Protein AF-A0A2V7CIM1-F1 (afdb_monomer)

Sequence (91 aa):
MADVGSVVVVVGGRVVVVVVMVVGGRVVVVVEVVVGGRVVVVVEVVVGGRVVVVVVVVVGGRVVVVVVVVVGGRVLVVVVGEPTGGVTVTP

Radius of gyration: 15.03 Å; Cα contacts (8 Å, |Δi|>4): 223; chains: 1; bounding box: 33×34×34 Å

Foldseek 3Di:
DKDKDKDWDDDPNKIWIWIWIDDPQKIWIWIWIDDDQKIWIWIWIDDDQKIWIWIWIDHPNWIKIWIWIDHPNDIWIWIDIPDPGDTDIDD

Nearest PDB structures (foldseek):
  3aux-assembly1_A-2  TM=7.388E-01  e=5.640E-01  Methanocaldococcus jannaschii
  5f3w-assembly1_B  TM=7.414E-01  e=6.053E-01  Methanocaldococcus jannaschii DSM 2661
  5f3w-assembly1_D  TM=7.435E-01  e=7.482E-01  Methanocaldococcus jannaschii DSM 2661
  5xna-assembly1_B  TM=4.137E-01  e=1.746E+00  Ramazzottius varieornatus
  5z4g-assembly2_B  TM=4.473E-01  e=4.374E+00  Ramazzottius varieornatus

Structure (mmCIF, N/CA/C/O backbone):
data_AF-A0A2V7CIM1-F1
#
_entry.id   AF-A0A2V7CIM1-F1
#
loop_
_atom_site.group_PDB
_atom_site.id
_atom_site.type_symbol
_atom_site.label_atom_id
_atom_site.label_alt_id
_atom_site.label_comp_id
_atom_site.label_asym_id
_atom_site.label_entity_id
_atom_site.label_seq_id
_atom_site.pdbx_PDB_ins_code
_atom_site.Cartn_x
_atom_site.Cartn_y
_atom_site.Cartn_z
_atom_site.occupancy
_atom_site.B_iso_or_equiv
_atom_site.auth_seq_id
_atom_site.auth_comp_id
_atom_site.auth_asym_id
_atom_site.auth_atom_id
_atom_site.pdbx_PDB_model_num
ATOM 1 N N . MET A 1 1 ? 19.626 15.292 -7.285 1.00 68.00 1 MET A N 1
ATOM 2 C CA . MET A 1 1 ? 18.475 16.104 -6.849 1.00 68.00 1 MET A CA 1
ATOM 3 C C . MET A 1 1 ? 17.390 15.150 -6.389 1.00 68.00 1 MET A C 1
ATOM 5 O O . MET A 1 1 ? 17.212 14.123 -7.037 1.00 68.00 1 MET A O 1
ATOM 9 N N . ALA A 1 2 ? 16.776 15.435 -5.248 1.0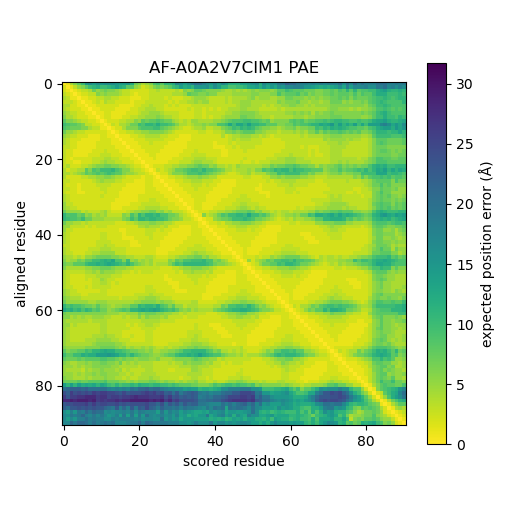0 83.81 2 ALA A N 1
ATOM 10 C CA . ALA A 1 2 ? 15.632 14.700 -4.732 1.00 83.81 2 ALA A CA 1
ATOM 11 C C . ALA A 1 2 ? 14.419 15.625 -4.829 1.00 83.81 2 ALA A C 1
ATOM 13 O O . ALA A 1 2 ? 14.539 16.787 -4.445 1.00 83.81 2 ALA A O 1
ATOM 14 N N . ASP A 1 3 ? 13.308 15.130 -5.358 1.00 95.06 3 ASP A N 1
ATOM 15 C CA . ASP A 1 3 ? 12.022 15.823 -5.280 1.00 95.06 3 ASP A CA 1
ATOM 16 C C . ASP A 1 3 ? 11.230 15.237 -4.111 1.00 95.06 3 ASP A C 1
ATOM 18 O O 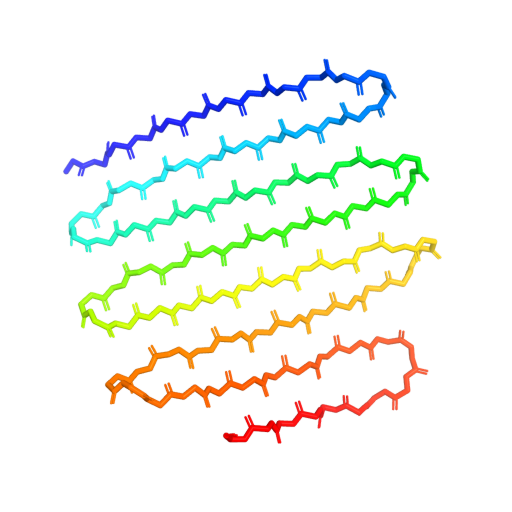. ASP A 1 3 ? 11.200 14.014 -3.948 1.00 95.06 3 ASP A O 1
ATOM 22 N N . VAL A 1 4 ? 10.663 16.096 -3.265 1.00 93.75 4 VAL A N 1
ATOM 23 C CA . VAL A 1 4 ? 9.866 15.682 -2.106 1.00 93.75 4 VAL A CA 1
ATOM 24 C C . VAL A 1 4 ? 8.591 16.507 -2.072 1.00 93.75 4 VAL A C 1
ATOM 26 O O . VAL A 1 4 ? 8.640 17.730 -1.956 1.00 93.75 4 VAL A O 1
ATOM 29 N N . GLY A 1 5 ? 7.455 15.823 -2.125 1.00 95.75 5 GLY A N 1
ATOM 30 C CA . GLY A 1 5 ? 6.135 16.408 -1.948 1.00 95.75 5 GLY A CA 1
ATOM 31 C C . GLY A 1 5 ? 5.413 15.761 -0.775 1.00 95.75 5 GLY A C 1
ATOM 32 O O . GLY A 1 5 ? 5.619 14.584 -0.475 1.00 95.75 5 GLY A O 1
ATOM 33 N N . SER A 1 6 ? 4.541 16.516 -0.117 1.00 96.50 6 SER A N 1
ATOM 34 C CA . SER A 1 6 ? 3.620 15.963 0.869 1.00 96.50 6 SER A CA 1
ATOM 35 C C . SER A 1 6 ? 2.254 16.635 0.800 1.00 96.50 6 SER A C 1
ATOM 37 O O . SER A 1 6 ? 2.126 17.801 0.430 1.00 96.50 6 SER A O 1
ATOM 39 N N . VAL A 1 7 ? 1.217 15.880 1.148 1.00 97.19 7 VAL A N 1
ATOM 40 C CA . VAL A 1 7 ? -0.151 16.373 1.304 1.00 97.19 7 VAL A CA 1
ATOM 41 C C . VAL A 1 7 ? -0.754 15.779 2.567 1.00 97.19 7 VAL A C 1
ATOM 43 O O . VAL A 1 7 ? -0.534 14.612 2.892 1.00 97.19 7 VAL A O 1
ATOM 46 N N . VAL A 1 8 ? -1.519 16.597 3.284 1.00 95.50 8 VAL A N 1
ATOM 47 C CA . VAL A 1 8 ? -2.255 16.191 4.479 1.00 95.50 8 VAL A CA 1
ATOM 48 C C . VAL A 1 8 ? -3.729 16.481 4.252 1.00 95.50 8 VAL A C 1
ATOM 50 O O . VAL A 1 8 ? -4.102 17.593 3.882 1.00 95.50 8 VAL A O 1
ATOM 53 N N . VAL A 1 9 ? -4.571 15.480 4.481 1.00 96.44 9 VAL A N 1
ATOM 54 C CA . VAL A 1 9 ? -6.026 15.571 4.360 1.00 96.44 9 VAL A CA 1
ATOM 55 C C . VAL A 1 9 ? -6.650 15.168 5.688 1.00 96.44 9 VAL A C 1
ATOM 57 O O . VAL A 1 9 ? -6.340 14.109 6.232 1.00 96.44 9 VAL A O 1
ATOM 60 N N . VAL A 1 10 ? -7.553 16.001 6.208 1.00 93.81 10 VAL A N 1
ATOM 61 C CA . VAL A 1 10 ? -8.273 15.738 7.460 1.00 93.81 10 VAL A CA 1
ATOM 62 C C . VAL A 1 10 ? -9.773 15.782 7.197 1.00 93.81 10 VAL A C 1
ATOM 64 O O . VAL A 1 10 ? -10.299 16.813 6.785 1.00 93.81 10 VAL A O 1
ATOM 67 N N . VAL A 1 11 ? -10.475 14.669 7.430 1.00 92.19 11 VAL A N 1
ATOM 68 C CA . VAL A 1 11 ? -11.930 14.566 7.218 1.00 92.19 11 VAL A CA 1
ATOM 69 C C . VAL A 1 11 ? -12.564 13.7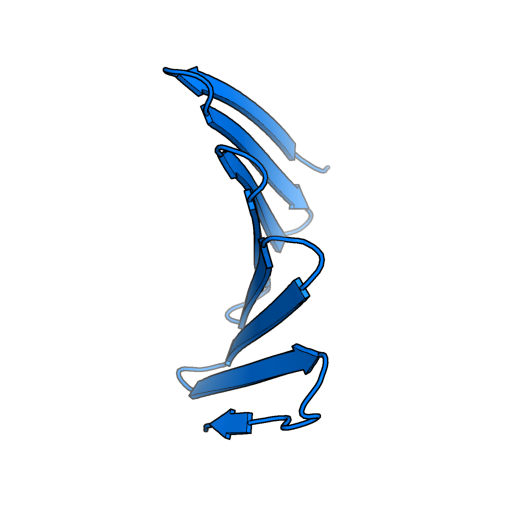23 8.317 1.00 92.19 11 VAL A C 1
ATOM 71 O O . VAL A 1 11 ? -12.229 12.551 8.480 1.00 92.19 11 VAL A O 1
ATOM 74 N N . GLY A 1 12 ? -13.516 14.300 9.058 1.00 86.50 12 GLY A N 1
ATOM 75 C CA . GLY A 1 12 ? -14.341 13.561 10.022 1.00 86.50 12 GLY A CA 1
ATOM 76 C C . GLY A 1 12 ? -13.535 12.791 11.075 1.00 86.50 12 GLY A C 1
ATOM 77 O O . GLY A 1 12 ? -13.842 11.633 11.348 1.00 86.50 12 GLY A O 1
ATOM 78 N N . GLY A 1 13 ? -12.466 13.396 11.608 1.00 86.88 13 GLY A N 1
ATOM 79 C CA . GLY A 1 13 ? -11.578 12.763 12.594 1.00 86.88 13 GLY A CA 1
ATOM 80 C C . GLY A 1 13 ? -10.604 11.729 12.017 1.00 86.88 13 GLY A C 1
ATOM 81 O O . GLY A 1 13 ? -9.935 11.034 12.778 1.00 86.88 13 GLY A O 1
ATOM 82 N N . ARG A 1 14 ? -10.520 11.614 10.687 1.00 91.81 14 ARG A N 1
ATOM 83 C CA . ARG A 1 14 ? -9.493 10.837 9.987 1.00 91.81 14 ARG A CA 1
ATOM 84 C C . ARG A 1 14 ? -8.394 11.764 9.504 1.00 91.81 14 ARG A C 1
ATOM 86 O O . ARG A 1 14 ? -8.702 12.823 8.959 1.00 91.81 14 ARG A O 1
ATOM 93 N N . VAL A 1 15 ? -7.146 11.343 9.658 1.00 94.25 15 VAL A N 1
ATOM 94 C CA . VAL A 1 15 ? -5.978 12.035 9.102 1.00 94.25 15 VAL A CA 1
ATOM 95 C C . VAL A 1 15 ? -5.341 11.123 8.068 1.00 94.25 15 VAL A C 1
ATOM 97 O O . VAL A 1 15 ? -5.112 9.950 8.352 1.00 94.25 15 VAL A O 1
ATOM 100 N N . VAL A 1 16 ? -5.079 11.658 6.880 1.00 94.06 16 VAL A N 1
ATOM 101 C CA . VAL A 1 16 ? -4.307 10.994 5.831 1.00 94.06 16 VAL A CA 1
ATOM 102 C C . VAL A 1 16 ? -3.117 11.873 5.490 1.00 94.06 16 VAL A C 1
ATOM 104 O O . VAL A 1 16 ? -3.294 13.035 5.126 1.00 94.06 16 VAL A O 1
ATOM 107 N N . VAL A 1 17 ? -1.917 11.322 5.594 1.00 96.12 17 VAL A N 1
ATOM 108 C CA . VAL A 1 17 ? -0.673 11.966 5.173 1.00 96.12 17 VAL A CA 1
ATOM 109 C C . VAL A 1 17 ? -0.117 11.167 4.011 1.00 96.12 17 VAL A C 1
ATOM 111 O O . VAL A 1 17 ? 0.032 9.956 4.121 1.00 96.12 17 VAL A O 1
ATOM 114 N N . VAL A 1 18 ? 0.197 11.831 2.904 1.00 95.44 18 VAL A N 1
ATOM 115 C CA . VAL A 1 18 ? 0.913 11.225 1.781 1.00 95.44 18 VAL A CA 1
ATOM 116 C C . VAL A 1 18 ? 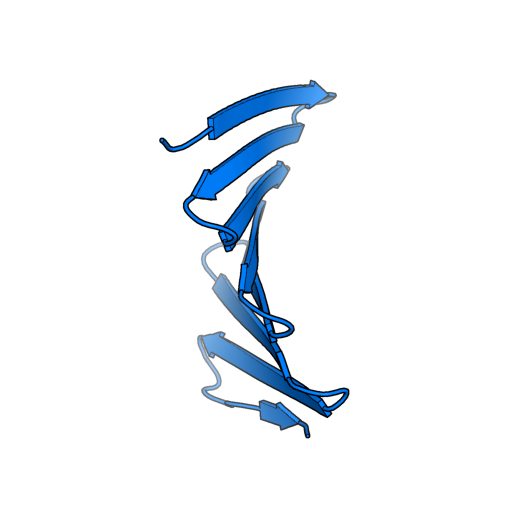2.212 11.984 1.590 1.00 95.44 18 VAL A C 1
ATOM 118 O O . VAL A 1 18 ? 2.198 13.207 1.475 1.00 95.44 18 VAL A O 1
ATOM 121 N N . VAL A 1 19 ? 3.325 11.266 1.540 1.00 96.25 19 VAL A N 1
ATOM 122 C CA . VAL A 1 19 ? 4.650 11.795 1.224 1.00 96.25 19 VAL A CA 1
ATOM 123 C C . VAL A 1 19 ? 5.174 11.050 0.011 1.00 96.25 19 VAL A C 1
ATOM 125 O O . VAL A 1 19 ? 5.146 9.823 -0.021 1.00 96.25 19 VAL A O 1
ATOM 128 N N . VAL A 1 20 ? 5.665 11.782 -0.980 1.00 94.94 20 VAL A N 1
ATOM 129 C CA . VAL A 1 20 ? 6.303 11.224 -2.172 1.00 94.94 20 VAL A CA 1
ATOM 130 C C . VAL A 1 20 ? 7.724 11.754 -2.237 1.00 94.94 20 VAL A C 1
ATOM 132 O O . VAL A 1 20 ? 7.942 12.958 -2.141 1.00 94.94 20 VAL A O 1
ATOM 135 N N . MET A 1 21 ? 8.688 10.858 -2.405 1.00 95.19 21 MET A N 1
ATOM 136 C CA . MET A 1 21 ? 10.096 11.183 -2.587 1.00 95.19 21 MET A CA 1
ATOM 137 C C . MET A 1 21 ? 10.617 10.520 -3.860 1.00 95.19 21 MET A C 1
ATOM 139 O O . MET A 1 21 ? 10.484 9.308 -4.032 1.00 95.19 21 MET A O 1
ATOM 143 N N . VAL A 1 22 ? 11.278 11.288 -4.725 1.00 94.00 22 VAL A N 1
ATOM 144 C CA . VAL A 1 22 ? 11.912 10.784 -5.949 1.00 94.00 22 VAL A CA 1
ATOM 145 C C . VAL A 1 22 ? 13.404 11.088 -5.926 1.00 94.00 22 VAL A C 1
ATOM 147 O O . VAL A 1 22 ? 13.806 12.248 -5.894 1.00 94.00 22 VAL A O 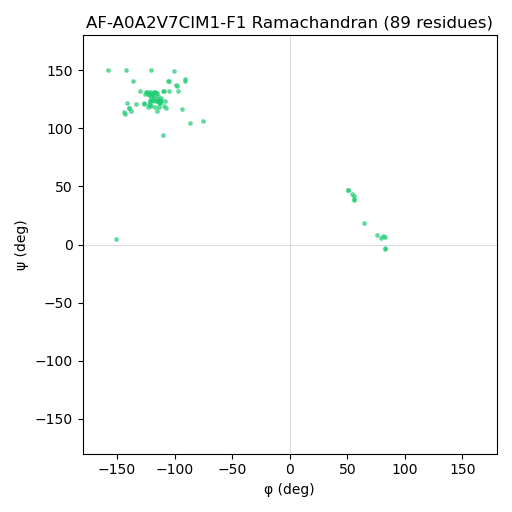1
ATOM 150 N N . VAL A 1 23 ? 14.249 10.052 -5.973 1.00 93.06 23 VAL A N 1
ATOM 151 C CA . VAL A 1 23 ? 15.717 10.193 -5.976 1.00 93.06 23 VAL A CA 1
ATOM 152 C C . VAL A 1 23 ? 16.347 9.238 -6.978 1.00 93.06 23 VAL A C 1
ATOM 154 O O . VAL A 1 23 ? 16.311 8.025 -6.791 1.00 93.06 23 VAL A O 1
ATOM 157 N N . GLY A 1 24 ? 16.978 9.778 -8.025 1.00 87.31 24 GLY A N 1
ATOM 158 C CA . GLY A 1 24 ? 17.811 8.988 -8.943 1.00 87.31 24 GLY A CA 1
ATOM 159 C C . GLY A 1 24 ? 17.090 7.777 -9.551 1.00 87.31 24 GLY A C 1
ATOM 160 O O . GLY A 1 24 ? 17.645 6.682 -9.563 1.00 87.31 24 GLY A O 1
ATOM 161 N N . GLY A 1 25 ? 15.836 7.958 -9.984 1.00 85.94 25 GLY A N 1
ATOM 162 C CA . GLY A 1 25 ? 15.003 6.888 -10.552 1.00 85.94 25 GLY A CA 1
ATOM 163 C C . GLY A 1 25 ? 14.354 5.955 -9.523 1.00 85.94 25 GLY A C 1
ATOM 164 O O . GLY A 1 25 ? 13.729 4.970 -9.910 1.00 85.94 25 GLY A O 1
ATOM 165 N N . ARG A 1 26 ? 14.494 6.247 -8.225 1.00 91.94 26 ARG A N 1
ATOM 166 C CA . ARG A 1 26 ? 13.739 5.598 -7.149 1.00 91.94 26 ARG A CA 1
ATOM 167 C C . ARG A 1 26 ? 12.561 6.469 -6.754 1.00 91.94 26 ARG A C 1
ATOM 169 O O . ARG A 1 26 ? 12.748 7.672 -6.590 1.00 91.94 26 ARG A O 1
ATOM 176 N N . VAL A 1 27 ? 11.399 5.862 -6.555 1.00 94.12 27 VAL A N 1
ATOM 177 C CA . VAL A 1 27 ? 10.213 6.531 -6.006 1.00 94.12 27 VAL A CA 1
ATOM 178 C C . VAL A 1 27 ? 9.871 5.870 -4.681 1.00 94.12 27 VAL A C 1
ATOM 180 O O . VAL A 1 27 ? 9.831 4.645 -4.606 1.00 94.12 27 VAL A O 1
ATOM 183 N N . VAL A 1 28 ? 9.655 6.672 -3.644 1.00 94.38 28 VAL A N 1
ATOM 184 C CA . VAL A 1 28 ? 9.149 6.230 -2.346 1.00 94.38 28 VAL A CA 1
ATOM 185 C C . VAL A 1 28 ? 7.856 6.978 -2.066 1.00 94.38 28 VAL A C 1
ATOM 187 O O . VAL A 1 28 ? 7.854 8.206 -2.062 1.00 94.38 28 VAL A O 1
ATOM 190 N N . VAL A 1 29 ? 6.772 6.252 -1.826 1.00 95.62 29 VAL A N 1
ATOM 191 C CA . VAL A 1 29 ? 5.485 6.812 -1.409 1.00 95.62 29 VAL A CA 1
ATOM 192 C C . VAL A 1 29 ? 5.180 6.299 -0.013 1.00 95.62 29 VAL A C 1
ATOM 194 O O . VAL A 1 29 ? 5.153 5.094 0.204 1.00 95.62 29 VAL A O 1
ATOM 197 N N . VAL A 1 30 ? 4.953 7.201 0.935 1.00 95.06 30 VAL A N 1
ATOM 198 C CA . VAL A 1 30 ? 4.502 6.874 2.289 1.00 95.06 30 VAL A CA 1
ATOM 199 C C . VAL A 1 30 ? 3.095 7.418 2.458 1.00 95.06 30 VAL A C 1
ATOM 201 O O . VAL A 1 30 ? 2.879 8.614 2.294 1.00 95.06 30 VAL A O 1
ATOM 204 N N . VAL A 1 31 ? 2.145 6.555 2.792 1.00 95.81 31 VAL A N 1
ATOM 205 C CA . VAL A 1 31 ? 0.772 6.923 3.133 1.00 95.81 31 VAL A CA 1
ATOM 206 C C . VAL A 1 31 ? 0.513 6.520 4.572 1.00 95.81 31 VAL A C 1
ATOM 208 O O . VAL A 1 31 ? 0.553 5.338 4.891 1.00 95.81 31 VAL A O 1
ATOM 211 N N . GLU A 1 32 ? 0.213 7.476 5.435 1.00 94.94 32 GLU A N 1
ATOM 212 C CA . GLU A 1 32 ? -0.242 7.224 6.798 1.00 94.94 32 GLU A CA 1
ATOM 213 C C . GLU A 1 32 ? -1.721 7.579 6.920 1.00 94.94 32 GLU A C 1
ATOM 215 O O . GLU A 1 32 ? -2.150 8.652 6.502 1.00 94.94 32 GLU A O 1
ATOM 220 N N . VAL A 1 33 ? -2.506 6.681 7.504 1.00 94.75 33 VAL A N 1
ATOM 221 C CA . VAL A 1 33 ? -3.932 6.861 7.763 1.00 94.75 33 VAL A CA 1
ATOM 222 C C . VAL A 1 33 ? -4.203 6.607 9.238 1.00 94.75 33 VAL A C 1
ATOM 224 O O . VAL A 1 33 ? -3.970 5.506 9.736 1.00 94.75 33 VAL A O 1
ATOM 227 N N . VAL A 1 34 ? -4.761 7.600 9.926 1.00 92.94 34 VAL A N 1
ATOM 228 C CA . VAL A 1 34 ? -5.135 7.511 11.342 1.00 92.94 34 VAL A CA 1
ATOM 229 C C . VAL A 1 34 ? -6.647 7.626 11.484 1.00 92.94 34 VAL A C 1
ATOM 231 O O . VAL A 1 34 ? -7.249 8.605 11.040 1.00 92.94 34 VAL A O 1
ATOM 234 N N . VAL A 1 35 ? -7.274 6.628 12.114 1.00 91.00 35 VAL A N 1
ATOM 235 C CA . VAL A 1 35 ? -8.724 6.591 12.366 1.00 91.00 35 VAL A CA 1
ATOM 236 C C . VAL A 1 35 ? -9.007 5.952 13.720 1.00 91.00 35 VAL A C 1
ATOM 238 O O . VAL A 1 35 ? -8.803 4.752 13.884 1.00 91.00 35 VAL A O 1
ATOM 241 N N . GLY A 1 36 ? -9.537 6.725 14.672 1.00 83.06 36 GLY A N 1
ATOM 242 C CA . GLY A 1 36 ? -10.124 6.187 15.909 1.00 83.06 36 GLY A CA 1
ATOM 243 C C . GLY A 1 36 ? -9.230 5.187 16.657 1.00 83.06 36 GLY A C 1
ATOM 244 O O . GLY A 1 36 ? -9.688 4.101 17.002 1.00 83.06 36 GLY A O 1
ATOM 245 N N . GLY A 1 37 ? -7.946 5.520 16.845 1.00 83.12 37 GLY A N 1
ATOM 246 C CA . GLY A 1 37 ? -6.967 4.659 17.526 1.00 83.12 37 GLY A CA 1
ATOM 247 C C . GLY A 1 37 ? -6.355 3.548 16.662 1.00 83.12 37 GLY A C 1
ATOM 248 O O . GLY A 1 37 ? -5.639 2.693 17.184 1.00 83.12 37 GLY A O 1
ATOM 249 N N . ARG A 1 38 ? -6.627 3.543 15.353 1.00 90.81 38 ARG A N 1
ATOM 250 C CA . ARG A 1 38 ? -5.943 2.708 14.361 1.00 90.81 38 ARG A CA 1
ATOM 251 C C . ARG A 1 38 ? -4.995 3.557 13.532 1.00 90.81 38 ARG A C 1
ATOM 253 O O . ARG A 1 38 ? -5.364 4.666 13.146 1.00 90.81 38 ARG A O 1
ATOM 260 N N . VAL A 1 39 ? -3.829 3.006 13.223 1.00 92.44 39 VAL A N 1
ATOM 261 C CA . VAL A 1 39 ? -2.852 3.610 12.312 1.00 92.44 39 VAL A CA 1
ATOM 262 C C . VAL A 1 39 ? -2.541 2.604 11.215 1.00 92.44 39 VAL A C 1
ATOM 264 O O . VAL A 1 39 ? -2.284 1.438 11.504 1.00 92.44 39 VAL A O 1
ATOM 267 N N . VAL A 1 40 ? -2.587 3.041 9.963 1.00 93.62 40 VAL A N 1
ATOM 268 C CA . VAL A 1 40 ? -2.143 2.261 8.808 1.00 93.62 40 VAL A CA 1
ATOM 269 C C . VAL A 1 40 ? -1.071 3.061 8.093 1.00 93.62 40 VAL A C 1
ATOM 271 O O . VAL A 1 40 ? -1.343 4.170 7.650 1.00 93.62 40 VAL A O 1
ATOM 274 N N . VAL A 1 41 ? 0.126 2.502 7.967 1.00 95.56 41 VAL A N 1
ATOM 275 C CA . VAL A 1 41 ? 1.222 3.085 7.192 1.00 95.56 41 VAL A CA 1
ATOM 276 C C . VAL A 1 41 ? 1.493 2.183 6.000 1.00 95.56 41 VAL A C 1
ATOM 278 O O . VAL A 1 41 ? 1.757 0.999 6.176 1.00 95.56 41 VAL A O 1
ATOM 281 N N . VAL A 1 42 ? 1.439 2.727 4.793 1.00 95.50 42 VAL A N 1
ATOM 282 C CA . VAL A 1 42 ? 1.822 2.053 3.554 1.00 95.50 42 VAL A CA 1
ATOM 283 C C . VAL A 1 42 ? 3.067 2.737 3.020 1.00 95.50 42 VAL A C 1
ATOM 285 O O . VAL A 1 42 ? 3.048 3.937 2.777 1.00 95.50 42 VAL A O 1
ATOM 288 N N . VAL A 1 43 ? 4.143 1.987 2.830 1.00 96.25 43 VAL A N 1
ATOM 289 C CA . VAL A 1 43 ? 5.369 2.458 2.189 1.00 96.25 43 VAL A CA 1
ATOM 290 C C . VAL A 1 43 ? 5.554 1.682 0.900 1.00 96.25 43 VAL A C 1
ATOM 292 O O . VAL A 1 43 ? 5.773 0.478 0.940 1.00 96.25 43 VAL A O 1
ATOM 295 N N . GLU A 1 44 ? 5.494 2.355 -0.236 1.00 95.44 44 GLU A N 1
ATOM 296 C CA . GLU A 1 44 ? 5.826 1.789 -1.537 1.00 95.44 44 GLU A CA 1
ATOM 297 C C . GLU A 1 44 ? 7.183 2.312 -1.996 1.00 95.44 44 GLU A C 1
ATOM 299 O O . GLU A 1 44 ? 7.445 3.511 -1.954 1.00 95.44 44 GLU A O 1
ATOM 304 N N . VAL A 1 45 ? 8.054 1.415 -2.444 1.00 95.50 45 VAL A N 1
ATOM 305 C CA . VAL A 1 45 ? 9.378 1.728 -2.975 1.00 95.50 45 VAL A CA 1
ATOM 306 C C . VAL A 1 45 ? 9.518 1.099 -4.352 1.00 95.50 45 VAL A C 1
ATOM 308 O O . VAL A 1 45 ? 9.467 -0.123 -4.488 1.00 95.50 45 VAL A O 1
ATOM 311 N N . VAL A 1 46 ? 9.766 1.921 -5.367 1.00 93.75 46 VAL A N 1
ATOM 312 C CA . VAL A 1 46 ? 9.970 1.484 -6.752 1.00 93.75 46 VAL A CA 1
ATOM 313 C C . VAL A 1 46 ? 11.413 1.744 -7.165 1.00 93.75 46 VAL A C 1
ATOM 315 O O . VAL A 1 46 ? 11.890 2.877 -7.093 1.00 93.75 46 VAL A O 1
ATOM 318 N N . VAL A 1 47 ? 12.119 0.702 -7.614 1.00 91.50 47 VAL A N 1
ATOM 319 C CA . VAL A 1 47 ? 13.505 0.789 -8.102 1.00 91.50 47 VAL A CA 1
ATOM 320 C C . VAL A 1 47 ? 13.711 -0.156 -9.280 1.00 91.50 47 VAL A C 1
ATOM 322 O O . VAL A 1 47 ? 13.725 -1.372 -9.098 1.00 91.50 47 VAL A O 1
ATOM 325 N N . GLY A 1 48 ? 13.938 0.389 -10.479 1.00 83.81 48 GLY A N 1
ATOM 326 C CA . GLY A 1 48 ? 14.430 -0.381 -11.632 1.00 83.81 48 GLY A CA 1
ATOM 327 C C . GLY A 1 48 ? 13.638 -1.664 -11.923 1.00 83.81 48 GLY A C 1
ATOM 328 O O . GLY A 1 48 ? 14.235 -2.728 -12.069 1.00 83.81 48 GLY A O 1
ATOM 329 N N . GLY A 1 49 ? 12.303 -1.580 -11.935 1.00 83.44 49 GLY A N 1
ATOM 330 C CA . GLY A 1 49 ? 11.410 -2.722 -12.184 1.00 83.44 49 GLY A CA 1
ATOM 331 C C . GLY A 1 49 ? 11.124 -3.612 -10.968 1.00 83.44 49 GLY A C 1
ATOM 332 O O . GLY A 1 49 ? 10.482 -4.652 -11.112 1.00 83.44 49 GLY A O 1
ATOM 333 N N . ARG A 1 50 ? 11.588 -3.223 -9.775 1.00 91.62 50 ARG A N 1
ATOM 334 C CA . ARG A 1 50 ? 11.191 -3.818 -8.495 1.00 91.62 50 ARG A CA 1
ATOM 335 C C . ARG A 1 50 ? 10.240 -2.888 -7.759 1.00 91.62 50 ARG A C 1
ATOM 337 O O . ARG A 1 50 ? 10.481 -1.682 -7.740 1.00 91.62 50 ARG A O 1
ATOM 344 N N . VAL A 1 51 ? 9.225 -3.459 -7.124 1.00 93.88 51 VAL A N 1
ATOM 345 C CA . VAL A 1 51 ? 8.308 -2.745 -6.229 1.00 93.88 51 VAL A CA 1
ATOM 346 C C . VAL A 1 51 ? 8.325 -3.441 -4.876 1.00 93.88 51 VAL A C 1
ATOM 348 O O . VAL A 1 51 ? 8.217 -4.662 -4.812 1.00 93.88 51 VAL A O 1
ATOM 351 N N . VAL A 1 52 ? 8.483 -2.683 -3.798 1.00 94.44 52 VAL A N 1
ATOM 352 C CA . VAL A 1 52 ? 8.349 -3.174 -2.424 1.00 94.44 52 VAL A CA 1
ATOM 353 C C . VAL A 1 52 ? 7.262 -2.361 -1.748 1.00 94.44 52 VAL A C 1
ATOM 355 O O . VAL A 1 52 ? 7.402 -1.149 -1.637 1.00 94.44 52 VAL A O 1
ATOM 358 N N . VAL A 1 53 ? 6.204 -3.016 -1.289 1.00 95.75 53 VAL A N 1
ATOM 359 C CA . VAL A 1 53 ? 5.134 -2.398 -0.506 1.00 95.75 53 VAL A CA 1
ATOM 360 C C . VAL A 1 53 ? 5.198 -2.945 0.912 1.00 95.75 53 VAL A C 1
ATOM 362 O O . VAL A 1 53 ? 5.135 -4.152 1.113 1.00 95.75 53 VAL A O 1
ATOM 365 N N . VAL A 1 54 ? 5.313 -2.069 1.901 1.00 9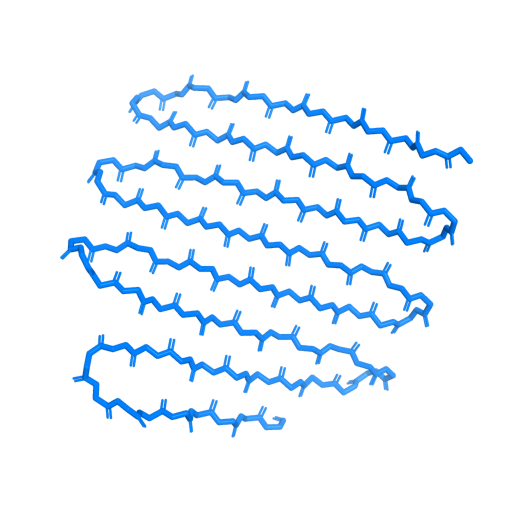5.25 54 VAL A N 1
ATOM 366 C CA . VAL A 1 54 ? 5.249 -2.405 3.323 1.00 95.25 54 VAL A CA 1
ATOM 367 C C . VAL A 1 54 ? 3.995 -1.772 3.898 1.00 95.25 54 VAL A C 1
ATOM 369 O O . VAL A 1 54 ? 3.864 -0.555 3.893 1.00 95.25 54 VAL A O 1
ATOM 372 N N . VAL A 1 55 ? 3.079 -2.586 4.406 1.00 95.38 55 VAL A N 1
ATOM 373 C CA . VAL A 1 55 ? 1.879 -2.136 5.108 1.00 95.38 55 VAL A CA 1
ATOM 374 C C . VAL A 1 55 ? 2.035 -2.464 6.583 1.00 95.38 55 VAL A C 1
ATOM 376 O O . VAL A 1 55 ? 2.154 -3.628 6.951 1.00 95.38 55 VAL A O 1
ATOM 379 N N . VAL A 1 56 ? 2.011 -1.448 7.433 1.00 93.12 56 VAL A N 1
ATOM 380 C CA . VAL A 1 56 ? 2.002 -1.572 8.889 1.00 93.12 56 VAL A CA 1
ATOM 381 C C . VAL A 1 56 ? 0.622 -1.174 9.379 1.00 93.12 56 VAL A C 1
ATOM 383 O O . VAL A 1 56 ? 0.161 -0.070 9.111 1.00 93.12 56 VAL A O 1
ATOM 386 N N . VAL A 1 57 ? -0.036 -2.060 10.114 1.00 92.56 57 VAL A N 1
ATOM 387 C CA . VAL A 1 57 ? -1.344 -1.815 10.718 1.00 92.56 57 VAL A CA 1
ATOM 388 C C . VAL A 1 57 ? -1.210 -1.923 12.227 1.00 92.56 57 VAL A C 1
ATOM 390 O O . VAL A 1 57 ? -0.800 -2.960 12.746 1.00 92.56 57 VAL A O 1
ATOM 393 N N . VAL A 1 58 ? -1.598 -0.863 12.929 1.00 91.06 58 VAL A N 1
ATOM 394 C CA . VAL A 1 58 ? -1.638 -0.801 14.388 1.00 91.06 58 VAL A CA 1
ATOM 395 C C . VAL A 1 58 ? -3.086 -0.680 14.842 1.00 91.06 58 VAL A C 1
ATOM 397 O O . VAL A 1 58 ? -3.786 0.260 14.460 1.00 91.06 58 VAL A O 1
ATOM 400 N N . VAL A 1 59 ? -3.551 -1.619 15.667 1.00 87.75 59 VAL A N 1
ATOM 401 C CA . VAL A 1 59 ? -4.901 -1.603 16.253 1.00 87.75 59 VAL A CA 1
ATOM 402 C C . VAL A 1 59 ? -4.825 -2.044 17.706 1.00 87.75 59 VAL A C 1
ATOM 404 O O . VAL A 1 59 ? -4.459 -3.183 17.988 1.00 87.75 59 VAL A O 1
ATOM 407 N N . GLY A 1 60 ? -5.200 -1.160 18.634 1.00 83.38 60 GLY A N 1
ATOM 408 C CA . GLY A 1 60 ? -5.306 -1.512 20.056 1.00 83.38 60 GLY A CA 1
ATOM 409 C C . GLY A 1 60 ? -4.017 -2.102 20.643 1.00 83.38 60 GLY A C 1
ATOM 410 O O . GLY A 1 60 ? -4.080 -3.072 21.391 1.00 83.38 60 GLY A O 1
ATOM 411 N N . GLY A 1 61 ? -2.856 -1.571 20.244 1.00 81.94 61 GLY A N 1
ATOM 412 C CA . GLY A 1 61 ? -1.535 -2.032 20.691 1.00 81.94 61 GLY A CA 1
ATOM 413 C C . GLY A 1 61 ? -0.968 -3.244 19.942 1.00 81.94 61 GLY A C 1
ATOM 414 O O . GLY A 1 61 ? 0.171 -3.617 20.191 1.00 81.94 61 GLY A O 1
ATOM 415 N N . ARG A 1 62 ? -1.715 -3.848 19.009 1.00 87.00 62 ARG A N 1
ATOM 416 C CA . ARG A 1 62 ? -1.209 -4.916 18.132 1.00 87.00 62 ARG A CA 1
ATOM 417 C C . ARG A 1 62 ? -0.654 -4.332 16.848 1.00 87.00 62 ARG A C 1
ATOM 419 O O . ARG A 1 62 ? -1.276 -3.430 16.290 1.00 87.00 62 ARG A O 1
ATOM 426 N N . VAL A 1 63 ? 0.452 -4.894 16.368 1.00 89.12 63 VAL A N 1
ATOM 427 C CA . VAL A 1 63 ? 1.098 -4.500 15.114 1.00 89.12 63 VAL A CA 1
ATOM 428 C C . VAL A 1 63 ? 1.116 -5.684 14.158 1.00 89.12 63 VAL A C 1
ATOM 430 O O . VAL A 1 63 ? 1.531 -6.785 14.523 1.00 89.12 63 VAL A O 1
ATOM 433 N N . VAL A 1 64 ? 0.672 -5.443 12.930 1.00 90.12 64 VAL A N 1
ATOM 434 C CA . VAL A 1 64 ? 0.792 -6.376 11.810 1.00 90.12 64 VAL A CA 1
ATOM 435 C C . VAL A 1 64 ? 1.556 -5.680 10.698 1.00 90.12 64 VAL A C 1
ATOM 437 O O . VAL A 1 64 ? 1.223 -4.558 10.322 1.00 90.12 64 VAL A O 1
ATOM 440 N N . VAL A 1 65 ? 2.568 -6.353 10.168 1.00 91.50 65 VAL A N 1
ATOM 441 C CA . VAL A 1 65 ? 3.388 -5.890 9.055 1.00 91.50 65 VAL A CA 1
ATOM 442 C C . VAL A 1 65 ? 3.216 -6.856 7.893 1.00 91.50 65 VAL A C 1
ATOM 444 O O . VAL A 1 65 ? 3.452 -8.054 8.032 1.00 91.50 65 VAL A O 1
ATOM 447 N N . VAL A 1 66 ? 2.814 -6.334 6.741 1.00 92.69 66 VAL A N 1
ATOM 448 C CA . VAL A 1 66 ? 2.742 -7.062 5.474 1.00 92.69 66 VAL A CA 1
ATOM 449 C C . VAL A 1 66 ? 3.775 -6.464 4.537 1.00 92.69 66 VAL A C 1
ATOM 451 O O . VAL A 1 66 ? 3.742 -5.270 4.262 1.00 92.69 66 VAL A O 1
ATOM 454 N N . VAL A 1 67 ? 4.685 -7.285 4.032 1.00 93.44 67 VAL A N 1
ATOM 455 C CA . VAL A 1 67 ? 5.669 -6.897 3.025 1.00 93.44 67 VAL A CA 1
ATOM 456 C C . VAL A 1 67 ? 5.347 -7.634 1.737 1.00 93.44 67 VAL A C 1
ATOM 458 O O . VAL A 1 67 ? 5.322 -8.862 1.709 1.00 93.44 67 VAL A O 1
ATOM 461 N N . VAL A 1 68 ? 5.119 -6.885 0.667 1.00 93.38 68 VAL A N 1
ATOM 462 C CA . VAL A 1 68 ? 4.929 -7.397 -0.686 1.00 93.38 68 VAL A CA 1
ATOM 463 C C . VAL A 1 68 ? 6.119 -6.970 -1.527 1.00 93.38 68 VAL A C 1
ATOM 465 O O . VAL A 1 68 ? 6.433 -5.786 -1.605 1.00 93.38 68 VAL A O 1
ATOM 468 N N . VAL A 1 69 ? 6.784 -7.921 -2.171 1.00 93.94 69 VAL A N 1
ATOM 469 C CA . VAL A 1 69 ? 7.915 -7.659 -3.064 1.00 93.94 69 VAL A CA 1
ATOM 470 C C . VAL A 1 69 ? 7.579 -8.175 -4.452 1.00 93.94 69 VAL A C 1
ATOM 472 O O . VAL A 1 69 ? 7.294 -9.356 -4.623 1.00 93.94 69 VAL A O 1
ATOM 475 N N . VAL A 1 70 ? 7.655 -7.302 -5.451 1.00 93.56 70 VAL A N 1
ATOM 476 C CA . VAL A 1 70 ? 7.455 -7.638 -6.860 1.00 93.56 70 VAL A CA 1
ATOM 477 C C . VAL A 1 70 ? 8.772 -7.490 -7.610 1.00 93.56 70 VAL A C 1
ATOM 479 O O . VAL A 1 70 ? 9.374 -6.415 -7.615 1.00 93.56 70 VAL A O 1
ATOM 482 N N . VAL A 1 71 ? 9.230 -8.562 -8.262 1.00 91.31 71 VAL A N 1
ATOM 483 C CA . VAL A 1 71 ? 10.448 -8.563 -9.091 1.00 91.31 71 VAL A CA 1
ATOM 484 C C . VAL A 1 71 ? 10.204 -9.379 -10.351 1.00 91.31 71 VAL A C 1
ATOM 486 O O . VAL A 1 71 ? 9.974 -10.584 -10.276 1.00 91.31 71 VAL A O 1
ATOM 489 N N . GLY A 1 72 ? 10.283 -8.736 -11.520 1.00 87.00 72 GLY A N 1
ATOM 490 C CA . GLY A 1 72 ? 10.193 -9.437 -12.807 1.00 87.00 72 GLY A CA 1
ATOM 491 C C . GLY A 1 72 ? 8.912 -10.266 -12.967 1.00 87.00 72 GLY A C 1
ATOM 492 O O . GLY A 1 72 ? 8.970 -11.387 -13.461 1.00 87.00 72 GLY A O 1
ATOM 493 N N . GLY A 1 73 ? 7.779 -9.746 -12.483 1.00 85.88 73 GLY A N 1
ATOM 494 C CA . GLY A 1 73 ? 6.472 -10.414 -12.538 1.00 85.88 73 GLY A CA 1
ATOM 495 C C . GLY A 1 73 ? 6.206 -11.444 -11.434 1.00 85.88 73 GLY A C 1
ATOM 496 O O . GLY A 1 73 ? 5.103 -11.973 -11.369 1.00 85.88 73 GLY A O 1
ATOM 497 N N . ARG A 1 74 ? 7.172 -11.719 -10.549 1.00 91.00 74 AR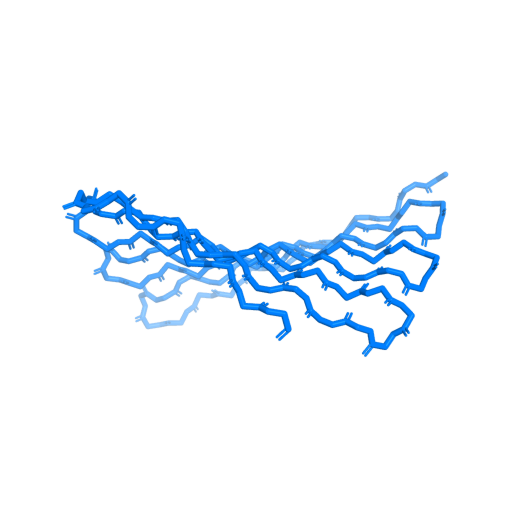G A N 1
ATOM 498 C CA . ARG A 1 74 ? 6.968 -12.562 -9.359 1.00 91.00 74 ARG A CA 1
ATOM 499 C C . ARG A 1 74 ? 6.559 -11.710 -8.174 1.00 91.00 74 ARG A C 1
ATOM 501 O O . ARG A 1 74 ? 7.113 -10.624 -8.015 1.00 91.00 74 ARG A O 1
ATOM 508 N N . VAL A 1 75 ? 5.655 -12.220 -7.345 1.00 93.00 75 VAL A N 1
ATOM 509 C CA . VAL A 1 75 ? 5.167 -11.559 -6.132 1.00 93.00 75 VAL A CA 1
ATOM 510 C C . VAL A 1 75 ? 5.543 -12.420 -4.934 1.00 93.00 75 VAL A C 1
ATOM 512 O O . VAL A 1 75 ? 5.320 -13.617 -4.946 1.00 93.00 75 VAL A O 1
ATOM 515 N N . LEU A 1 76 ? 6.124 -11.815 -3.906 1.00 93.00 76 LEU A N 1
ATOM 516 C CA . LEU A 1 76 ? 6.385 -12.451 -2.622 1.00 93.00 76 LEU A CA 1
ATOM 517 C C . LEU A 1 76 ? 5.613 -11.691 -1.556 1.00 93.00 76 LEU A C 1
ATOM 519 O O . LEU A 1 76 ? 5.771 -10.474 -1.458 1.00 93.00 76 LEU A O 1
ATOM 523 N N . VAL A 1 77 ? 4.832 -12.394 -0.742 1.00 92.12 77 VAL A N 1
ATOM 524 C CA . VAL A 1 77 ? 4.116 -11.797 0.390 1.00 92.12 77 VAL A CA 1
ATOM 525 C C . VAL A 1 77 ? 4.637 -12.390 1.689 1.00 92.12 77 VAL A C 1
ATOM 527 O O . VAL A 1 77 ? 4.649 -13.609 1.860 1.00 92.12 77 VAL A O 1
ATOM 530 N N . VAL A 1 78 ? 5.048 -11.521 2.609 1.00 92.25 78 VAL A N 1
ATOM 531 C CA . VAL A 1 78 ? 5.478 -11.865 3.965 1.00 92.25 78 VAL A CA 1
ATOM 532 C C . VAL A 1 78 ? 4.581 -11.141 4.954 1.00 92.25 78 VAL A C 1
ATOM 534 O O . VAL A 1 78 ? 4.460 -9.920 4.897 1.00 92.25 78 VAL A O 1
ATOM 537 N N . VAL A 1 79 ? 3.976 -11.877 5.879 1.00 91.00 79 VAL A N 1
ATOM 538 C CA . VAL A 1 79 ? 3.173 -11.301 6.964 1.00 91.00 79 VAL A CA 1
ATOM 539 C C . VAL A 1 79 ? 3.828 -11.617 8.303 1.00 91.00 79 VAL A C 1
ATOM 541 O O . VAL A 1 79 ? 4.171 -12.768 8.566 1.00 91.00 79 VAL A O 1
ATOM 544 N N . VAL A 1 80 ? 3.993 -10.597 9.146 1.00 89.75 80 VAL A N 1
ATOM 545 C CA . VAL A 1 80 ? 4.540 -10.696 10.505 1.00 89.75 80 VAL A CA 1
ATOM 546 C C . VAL A 1 80 ? 3.599 -9.980 11.472 1.00 89.75 80 VAL A C 1
ATOM 548 O O . VAL A 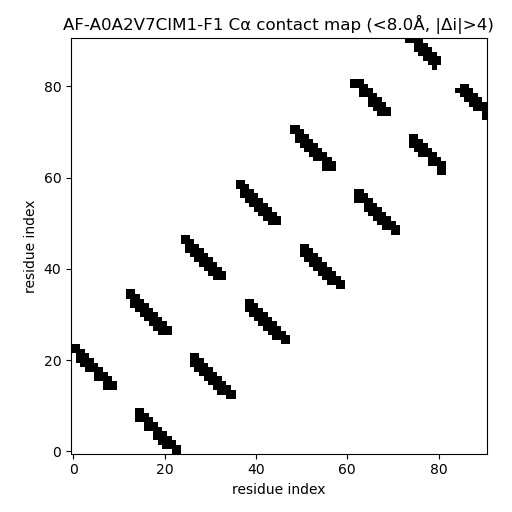1 80 ? 3.197 -8.847 11.223 1.00 89.75 80 VAL A O 1
ATOM 551 N N . GLY A 1 81 ? 3.253 -10.615 12.590 1.00 84.56 81 GLY A N 1
ATOM 552 C CA . GLY A 1 81 ? 2.455 -9.988 13.643 1.00 84.56 81 GLY A CA 1
ATOM 553 C C . GLY A 1 81 ? 2.638 -10.661 15.002 1.00 84.56 81 GLY A C 1
ATOM 554 O O . GLY A 1 81 ? 2.898 -11.864 15.090 1.00 84.56 81 GLY A O 1
ATOM 555 N N . GLU A 1 82 ? 2.487 -9.883 16.070 1.00 78.06 82 GLU A N 1
ATOM 556 C CA . GLU A 1 82 ? 2.506 -10.367 17.457 1.00 78.06 82 GLU A CA 1
ATOM 557 C C . GLU A 1 82 ? 1.075 -10.509 18.030 1.00 78.06 82 GLU A C 1
ATOM 559 O O . GLU A 1 82 ? 0.207 -9.707 17.669 1.00 78.06 82 GLU A O 1
ATOM 564 N N . PRO A 1 83 ? 0.789 -11.454 18.961 1.00 50.12 83 PRO A N 1
ATOM 565 C CA . PRO A 1 83 ? 1.564 -12.607 19.412 1.00 50.12 83 PRO A CA 1
ATOM 566 C C . PRO A 1 83 ? 0.899 -13.918 18.945 1.00 50.12 83 PRO A C 1
ATOM 568 O O . PRO A 1 83 ? -0.010 -14.458 19.575 1.00 50.12 83 PRO A O 1
ATOM 571 N N . THR A 1 84 ? 1.347 -14.438 17.805 1.00 53.59 84 THR A N 1
ATOM 572 C CA . THR A 1 84 ? 1.294 -15.888 17.506 1.00 53.59 84 THR A CA 1
ATOM 573 C C . THR A 1 84 ? 2.417 -16.342 16.564 1.00 53.59 84 THR A C 1
ATOM 575 O O . THR A 1 84 ? 2.473 -17.514 16.214 1.00 53.59 84 THR A O 1
ATOM 578 N N . GLY A 1 85 ? 3.354 -15.454 16.194 1.00 45.97 85 GLY A N 1
ATOM 579 C CA . GLY A 1 85 ? 4.672 -15.840 15.671 1.00 45.97 85 GLY A CA 1
ATOM 580 C C . GLY A 1 85 ? 4.678 -16.580 14.331 1.00 45.97 85 GLY A C 1
ATOM 581 O O . GLY A 1 85 ? 5.667 -17.226 14.002 1.00 45.97 85 GLY A O 1
ATOM 582 N N . GLY A 1 86 ? 3.600 -16.512 13.552 1.00 58.19 86 GLY A N 1
ATOM 583 C CA . GLY A 1 86 ? 3.574 -17.096 12.217 1.00 58.19 86 GLY A CA 1
ATOM 584 C C . GLY A 1 86 ? 4.117 -16.109 11.194 1.00 58.19 86 GLY A C 1
ATOM 585 O O . GLY A 1 86 ? 3.400 -15.192 10.805 1.00 58.19 86 GLY A O 1
ATOM 586 N N . VAL A 1 87 ? 5.349 -16.307 10.723 1.00 61.12 87 VAL A N 1
ATOM 587 C CA . VAL A 1 87 ? 5.760 -15.733 9.437 1.00 61.12 87 VAL A CA 1
ATOM 588 C C . VAL A 1 87 ? 5.105 -16.584 8.358 1.00 61.12 87 VAL A C 1
ATOM 590 O O . VAL A 1 87 ? 5.496 -17.729 8.143 1.00 61.12 87 VAL A O 1
ATOM 593 N N . TH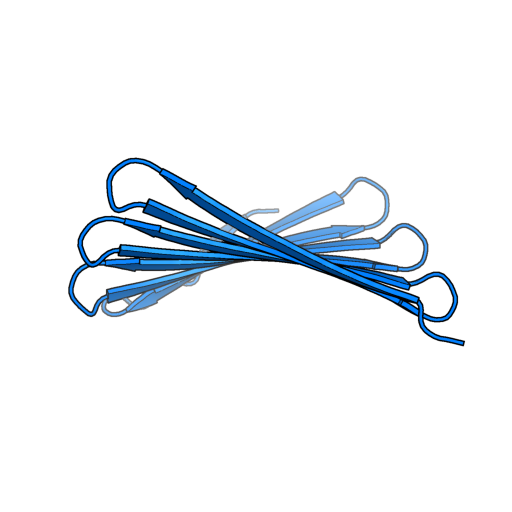R A 1 88 ? 4.079 -16.052 7.701 1.00 66.38 88 THR A N 1
ATOM 594 C CA . THR A 1 88 ? 3.519 -16.686 6.502 1.00 66.38 88 THR A CA 1
ATOM 595 C C . THR A 1 88 ? 4.191 -16.074 5.287 1.00 66.38 88 THR A C 1
ATOM 597 O O . THR A 1 88 ? 4.104 -14.868 5.056 1.00 66.38 88 THR A O 1
ATOM 600 N N . VAL A 1 89 ? 4.908 -16.915 4.544 1.00 68.88 89 VAL A N 1
ATOM 601 C CA . VAL A 1 89 ? 5.527 -16.558 3.269 1.00 68.88 89 VAL A CA 1
ATOM 602 C C . VAL A 1 89 ? 4.730 -17.249 2.176 1.00 68.88 89 VAL A C 1
ATOM 604 O O . VAL A 1 89 ? 4.665 -18.477 2.155 1.00 68.88 89 VAL A O 1
ATOM 607 N N . THR A 1 90 ? 4.116 -16.469 1.291 1.00 75.19 90 THR A N 1
ATOM 608 C CA . THR A 1 90 ? 3.383 -17.002 0.133 1.00 75.19 90 THR A CA 1
ATOM 609 C C . THR A 1 90 ? 4.105 -16.562 -1.148 1.00 75.19 90 THR A C 1
ATOM 611 O O . THR A 1 90 ? 4.361 -15.358 -1.282 1.00 75.19 90 THR A O 1
ATOM 614 N N . PRO A 1 91 ? 4.510 -17.506 -2.021 1.00 62.06 91 PRO A N 1
ATOM 615 C CA . PRO A 1 91 ? 5.120 -17.213 -3.319 1.00 62.06 91 PRO A CA 1
ATOM 616 C C . PRO A 1 91 ? 4.097 -16.836 -4.401 1.00 62.06 91 PRO A C 1
ATOM 618 O O . PRO A 1 91 ? 2.877 -16.984 -4.154 1.00 62.06 91 PRO A O 1
#

Solvent-accessible surface area (backbone atoms only — not comparable to full-atom values): 4804 Å² total; per-residue (Å²): 125,71,51,76,49,73,50,77,47,77,59,96,79,29,42,38,40,39,37,41,38,37,47,90,80,30,41,37,40,39,38,38,39,37,47,91,77,30,40,38,38,39,38,38,39,37,47,90,76,29,40,37,39,37,38,38,40,36,49,86,91,35,49,37,40,39,38,38,41,36,50,87,90,42,56,38,41,39,35,45,44,67,94,75,76,58,74,50,75,47,114

Mean predicted aligned error: 5.66 Å

pLDDT: mean 88.41, std 10.81, range [45.97, 97.19]

Secondary structure (DSSP, 8-state):
-EEEEEEEEEETTEEEEEEEEEETTEEEEEEEEEETTEEEEEEEEEETTEEEEEEEEEETTEEEEEEEEEETTEEEEEEEETTT---EEE-